Protein AF-A0A060BQK6-F1 (afdb_monomer)

Solvent-accessible surface area (backbone atoms only — not comparable to full-atom values): 6000 Å² total; per-residue (Å²): 126,64,41,78,60,62,63,50,51,47,51,27,49,34,53,49,31,53,75,75,72,39,77,77,68,43,76,75,52,44,60,77,40,64,95,53,55,71,66,59,39,52,50,54,58,30,57,73,65,72,54,85,72,53,74,68,53,49,55,49,52,55,48,51,34,47,56,49,36,56,61,70,52,66,78,68,50,86,84,56,46,40,89,62,50,71,56,51,56,51,53,36,51,76,70,72,47,89,84,134

Radius of gyration: 16.84 Å; Cα contacts (8 Å, |Δi|>4): 58; chains: 1; bounding box: 40×24×46 Å

Organism: NCBI:txid259951

pLDDT: mean 93.14, std 3.78, range [79.12, 98.19]

Nearest PDB structures (foldseek):
  6h90-assembly1_A  TM=9.304E-01  e=4.825E-13  Lactococcus lactis subsp. lactis Il1403
  1z4o-assembly1_A  TM=9.776E-01  e=2.350E-12  Lactococcus lactis
  1lvh-assembly1_A  TM=8.894E-01  e=5.753E-13  Lactococcus lactis
  6hdh-assembly2_B  TM=9.206E-01  e=2.090E-12  Lactococcus lactis subsp. lactis Il1403
  6h8y-assembly1_A  TM=9.223E-01  e=3.151E-12  Lactococcus lactis subsp. lactis Il1403

Foldseek 3Di:
DFFPLLVLLLVLLCVLCVVVVQPDSDPVLSVVVPPPDLLVNLVSSCVSVVHDDDPVVSVVSSVSSVVSSVVVCPPPDPVRGDPPSVVVVVVCVVVVHDDD

Mean predicted aligned error: 4.16 Å

Structure (mmCIF, N/CA/C/O backbone):
data_AF-A0A060BQK6-F1
#
_entry.id   AF-A0A060BQK6-F1
#
loop_
_atom_site.group_PDB
_atom_site.id
_atom_site.type_symbol
_atom_site.label_atom_id
_atom_site.label_alt_id
_atom_site.label_comp_id
_atom_site.label_asym_id
_atom_site.label_entity_id
_atom_site.label_seq_id
_atom_site.pdbx_PDB_ins_code
_atom_site.Cartn_x
_atom_site.Cartn_y
_atom_site.Cartn_z
_atom_site.occupancy
_atom_site.B_iso_or_equiv
_atom_site.auth_seq_id
_atom_site.auth_comp_id
_atom_site.auth_asym_id
_atom_site.auth_atom_id
_atom_site.pdbx_PDB_model_num
ATOM 1 N N . VAL A 1 1 ? -8.050 -4.657 8.478 1.00 79.12 1 VAL A N 1
ATOM 2 C CA . VAL A 1 1 ? -9.409 -5.032 8.947 1.00 79.12 1 VAL A CA 1
ATOM 3 C C . VAL A 1 1 ? -10.199 -3.838 9.465 1.00 79.12 1 VAL A C 1
ATOM 5 O O . VAL A 1 1 ? -11.395 -3.849 9.285 1.00 79.12 1 VAL A O 1
ATOM 8 N N . ILE A 1 2 ? -9.592 -2.818 10.086 1.00 84.62 2 ILE A N 1
ATOM 9 C CA . ILE A 1 2 ? -10.326 -1.664 10.659 1.00 84.62 2 ILE A CA 1
ATOM 10 C C . ILE A 1 2 ? -10.928 -0.735 9.587 1.00 84.62 2 ILE A C 1
ATOM 12 O O . ILE A 1 2 ? -11.999 -0.166 9.776 1.00 84.62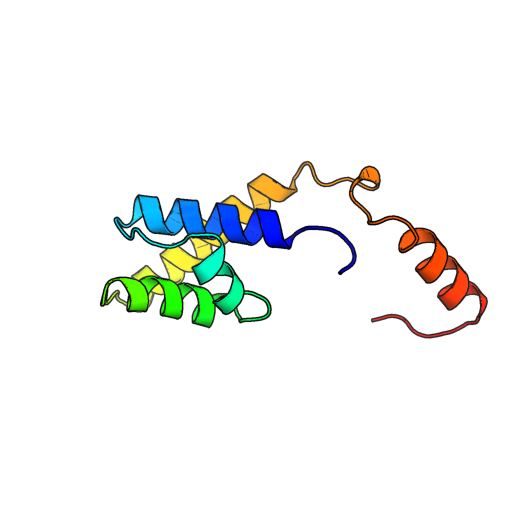 2 ILE A O 1
ATOM 16 N N . THR A 1 3 ? -10.234 -0.595 8.465 1.00 87.94 3 THR A N 1
ATOM 17 C CA . THR A 1 3 ? -10.603 0.219 7.302 1.00 87.94 3 THR A CA 1
ATOM 18 C C . THR A 1 3 ? -9.976 -0.418 6.054 1.00 87.94 3 THR A C 1
ATOM 20 O O . THR A 1 3 ? -9.153 -1.342 6.186 1.00 87.94 3 THR A O 1
ATOM 23 N N . ASP A 1 4 ? -10.355 0.035 4.859 1.00 85.25 4 ASP A N 1
ATOM 24 C CA . ASP A 1 4 ? -9.830 -0.468 3.588 1.00 85.25 4 ASP A CA 1
ATOM 25 C C . ASP A 1 4 ? -8.513 0.206 3.170 1.00 85.25 4 ASP A C 1
ATOM 27 O O . ASP A 1 4 ? -8.431 0.948 2.193 1.00 85.25 4 ASP A O 1
ATOM 31 N N . THR A 1 5 ? -7.430 -0.073 3.897 1.00 84.94 5 THR A N 1
ATOM 32 C CA . THR A 1 5 ? -6.082 0.349 3.472 1.00 84.94 5 THR A CA 1
ATOM 33 C C . THR A 1 5 ? -5.471 -0.551 2.396 1.00 84.94 5 THR A C 1
ATOM 35 O O . THR A 1 5 ? -4.443 -0.204 1.807 1.00 84.94 5 THR A O 1
ATOM 38 N N . ALA A 1 6 ? -6.091 -1.701 2.112 1.00 85.12 6 ALA A N 1
ATOM 39 C CA . ALA A 1 6 ? -5.589 -2.658 1.131 1.00 85.12 6 ALA A CA 1
ATOM 40 C C . ALA A 1 6 ? -5.659 -2.085 -0.291 1.00 85.12 6 ALA A C 1
ATOM 42 O O . ALA A 1 6 ? -4.705 -2.238 -1.056 1.00 85.12 6 ALA A O 1
ATOM 43 N N . GLU A 1 7 ? -6.733 -1.362 -0.616 1.00 86.38 7 GLU A N 1
ATOM 44 C CA . GLU A 1 7 ? -6.866 -0.671 -1.901 1.00 86.38 7 GLU A CA 1
ATOM 45 C C . GLU A 1 7 ? -5.769 0.392 -2.098 1.00 86.38 7 GLU A C 1
ATOM 47 O O . GLU A 1 7 ? -5.182 0.493 -3.177 1.00 86.38 7 GLU A O 1
ATOM 52 N N . TYR A 1 8 ? -5.413 1.143 -1.053 1.00 90.81 8 TYR A N 1
ATOM 53 C CA . TYR A 1 8 ? -4.333 2.132 -1.128 1.00 90.81 8 TYR A CA 1
ATOM 54 C C . TYR A 1 8 ? -2.956 1.484 -1.301 1.00 90.81 8 TYR A C 1
ATOM 56 O O . TYR A 1 8 ? -2.118 1.993 -2.047 1.00 90.81 8 TYR A O 1
ATOM 64 N N . HIS A 1 9 ? -2.710 0.339 -0.659 1.00 91.44 9 HIS A N 1
ATOM 65 C CA . HIS A 1 9 ? -1.484 -0.422 -0.889 1.00 91.44 9 HIS A CA 1
ATOM 66 C C . HIS A 1 9 ? -1.375 -0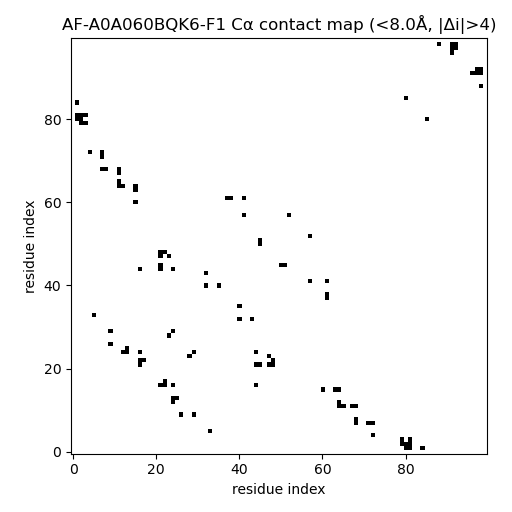.930 -2.325 1.00 91.44 9 HIS A C 1
ATOM 68 O O . HIS A 1 9 ? -0.303 -0.787 -2.914 1.00 91.44 9 HIS A O 1
ATOM 74 N N . PHE A 1 10 ? -2.463 -1.468 -2.879 1.00 92.44 10 PHE A N 1
ATOM 75 C CA . PHE A 1 10 ? -2.520 -1.906 -4.271 1.00 92.44 10 PHE A CA 1
ATOM 76 C C . PHE A 1 10 ? -2.175 -0.761 -5.224 1.00 92.44 10 PHE A C 1
ATOM 78 O O . PHE A 1 10 ? -1.257 -0.886 -6.031 1.00 92.44 10 PHE A O 1
ATOM 85 N N . ARG A 1 11 ? -2.858 0.383 -5.095 1.00 92.75 11 ARG A N 1
ATOM 86 C CA . ARG A 1 11 ? -2.631 1.537 -5.975 1.00 92.75 11 ARG A CA 1
ATOM 87 C C . ARG A 1 11 ? -1.205 2.074 -5.875 1.00 92.75 11 ARG A C 1
ATOM 89 O O . ARG A 1 11 ? -0.603 2.370 -6.900 1.00 92.75 11 ARG A O 1
ATOM 96 N N . ALA A 1 12 ? -0.651 2.157 -4.665 1.00 95.00 12 ALA A N 1
ATOM 97 C CA . ALA A 1 12 ? 0.717 2.626 -4.464 1.00 95.00 12 ALA A CA 1
ATOM 98 C C . ALA A 1 12 ? 1.761 1.668 -5.070 1.00 95.00 12 ALA A C 1
ATOM 100 O O . ALA A 1 12 ? 2.750 2.127 -5.637 1.00 95.00 12 ALA A O 1
ATOM 101 N N . TRP A 1 13 ? 1.547 0.350 -4.973 1.00 95.94 13 TRP A N 1
ATOM 102 C CA . TRP A 1 13 ? 2.417 -0.640 -5.616 1.00 95.94 13 TRP A CA 1
ATOM 103 C C . TRP A 1 13 ? 2.289 -0.640 -7.134 1.00 95.94 13 TRP A C 1
ATOM 105 O O . TRP A 1 13 ? 3.303 -0.690 -7.820 1.00 95.94 13 TRP A O 1
ATOM 115 N N . LYS A 1 14 ? 1.062 -0.543 -7.651 1.00 95.56 14 LYS A N 1
ATOM 116 C CA . LYS A 1 14 ? 0.803 -0.453 -9.085 1.00 95.56 14 LYS A CA 1
ATOM 117 C C . LYS A 1 14 ? 1.472 0.780 -9.698 1.00 95.56 14 LYS A C 1
ATOM 119 O O . LYS A 1 14 ? 2.165 0.642 -10.695 1.00 95.56 14 LYS A O 1
ATOM 124 N N . ALA A 1 15 ? 1.337 1.945 -9.061 1.00 94.94 15 ALA A N 1
ATOM 125 C CA . ALA A 1 15 ? 1.997 3.171 -9.507 1.00 94.94 15 ALA A CA 1
ATOM 126 C C . ALA A 1 15 ? 3.527 3.018 -9.542 1.00 94.94 15 ALA A C 1
ATOM 128 O O . ALA A 1 15 ? 4.149 3.342 -10.547 1.00 94.94 15 ALA A O 1
ATOM 129 N N . LEU A 1 16 ? 4.132 2.453 -8.485 1.00 96.31 16 LEU A N 1
ATOM 130 C CA . LEU A 1 16 ? 5.575 2.193 -8.475 1.00 96.31 16 LEU A CA 1
ATOM 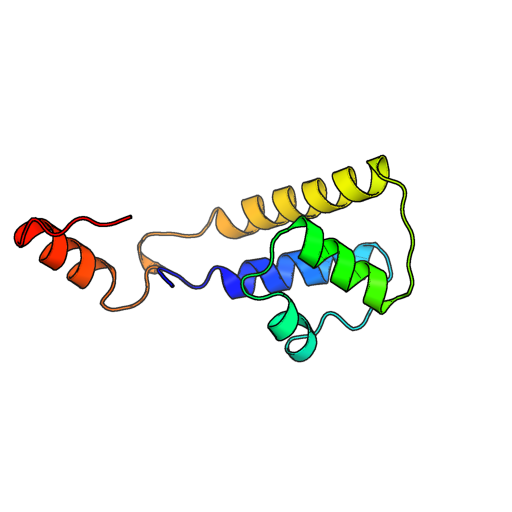131 C C . LEU A 1 16 ? 5.983 1.236 -9.605 1.00 96.31 16 LEU A C 1
ATOM 133 O O . LEU A 1 16 ? 6.984 1.480 -10.267 1.00 96.31 16 LEU A O 1
ATOM 137 N N . ALA A 1 17 ? 5.233 0.151 -9.813 1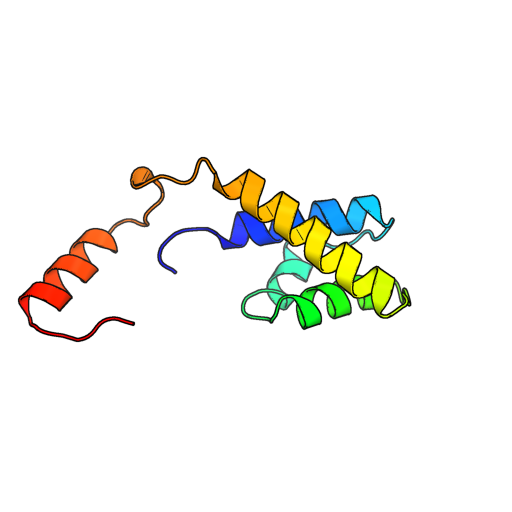.00 96.12 17 ALA A N 1
ATOM 138 C CA . ALA A 1 17 ? 5.526 -0.834 -10.848 1.00 96.12 17 ALA A CA 1
ATOM 139 C C . ALA A 1 17 ? 5.498 -0.203 -12.248 1.00 96.12 17 ALA A C 1
ATOM 141 O O . ALA A 1 17 ? 6.451 -0.370 -13.007 1.00 96.12 17 ALA A O 1
ATOM 142 N N . GLU A 1 18 ? 4.471 0.597 -12.547 1.00 94.81 18 GLU A N 1
ATOM 143 C CA . GLU A 1 18 ? 4.355 1.344 -13.803 1.00 94.81 18 GLU A CA 1
ATOM 144 C C . GLU A 1 18 ? 5.532 2.319 -14.000 1.00 94.81 18 GLU A C 1
ATOM 146 O O . GLU A 1 18 ? 6.110 2.363 -15.086 1.00 94.81 18 GLU A O 1
ATOM 151 N N . GLU A 1 19 ? 5.957 3.035 -12.949 1.00 93.38 19 GLU A N 1
ATOM 152 C CA . GLU A 1 19 ? 7.121 3.940 -12.994 1.00 93.38 19 GLU A CA 1
ATOM 153 C C . GLU A 1 19 ? 8.427 3.224 -13.373 1.00 93.38 19 GLU A C 1
ATOM 155 O O . GLU A 1 19 ? 9.248 3.780 -14.103 1.00 93.38 19 GLU A O 1
ATOM 160 N N . ILE A 1 20 ? 8.639 1.999 -12.881 1.00 94.31 20 ILE A N 1
ATOM 161 C CA . ILE A 1 20 ? 9.863 1.219 -13.142 1.00 94.31 20 ILE A CA 1
ATOM 162 C C . ILE A 1 20 ? 9.745 0.282 -14.353 1.00 94.31 20 ILE A C 1
ATOM 164 O O . ILE A 1 20 ? 10.647 -0.531 -14.591 1.00 94.31 20 ILE A O 1
ATOM 168 N N . GLY A 1 21 ? 8.660 0.409 -15.126 1.00 95.00 21 GLY A N 1
ATOM 169 C CA . GLY A 1 21 ? 8.413 -0.348 -16.355 1.00 95.00 21 GLY A CA 1
ATOM 170 C C . GLY A 1 21 ? 7.952 -1.791 -16.134 1.00 95.00 21 GLY A C 1
ATOM 171 O O . GLY A 1 21 ? 8.087 -2.615 -17.037 1.00 95.00 21 GLY A O 1
ATOM 172 N N . ILE A 1 22 ? 7.433 -2.115 -14.949 1.00 94.94 22 ILE A N 1
ATOM 173 C CA . ILE A 1 22 ? 6.884 -3.430 -14.614 1.00 94.94 22 ILE A CA 1
ATOM 174 C C . ILE A 1 22 ? 5.371 -3.408 -14.808 1.00 94.94 22 ILE A C 1
ATOM 176 O O . ILE A 1 22 ? 4.626 -2.761 -14.074 1.00 94.94 22 ILE A O 1
ATOM 180 N N . ASN A 1 23 ? 4.917 -4.179 -15.790 1.00 92.31 23 ASN A N 1
ATOM 181 C CA . ASN A 1 23 ? 3.503 -4.428 -16.036 1.00 92.31 23 ASN A CA 1
ATOM 182 C C . ASN A 1 23 ? 3.069 -5.732 -15.349 1.00 92.31 23 ASN A C 1
ATOM 184 O O . ASN A 1 23 ? 3.890 -6.608 -15.097 1.00 92.31 23 ASN A O 1
ATOM 188 N N . GLY A 1 24 ? 1.772 -5.880 -15.071 1.00 89.56 24 GLY A N 1
ATOM 189 C CA . GLY A 1 24 ? 1.213 -7.113 -14.493 1.00 89.56 24 GLY A CA 1
ATOM 190 C C . GLY A 1 24 ? 0.953 -7.068 -12.984 1.00 89.56 24 GLY A C 1
ATOM 191 O O . GLY A 1 24 ? 0.476 -8.049 -12.421 1.00 89.56 24 GLY A O 1
ATOM 192 N N . VAL A 1 25 ? 1.178 -5.924 -12.327 1.00 94.31 25 VAL A N 1
ATOM 193 C CA . VAL A 1 25 ? 0.673 -5.676 -10.964 1.00 94.31 25 VAL A CA 1
ATOM 194 C C . VAL A 1 25 ? -0.822 -5.341 -11.034 1.00 94.31 25 VAL A C 1
ATOM 196 O O . VAL A 1 25 ? -1.251 -4.194 -10.898 1.00 94.31 25 VAL A O 1
ATOM 199 N N . ASP A 1 26 ? -1.627 -6.360 -11.323 1.00 94.31 26 ASP A N 1
ATOM 200 C CA . ASP A 1 26 ? -3.085 -6.288 -11.371 1.00 94.31 26 ASP A CA 1
ATOM 201 C C . ASP A 1 26 ? -3.731 -6.749 -10.049 1.00 94.31 26 ASP A C 1
ATOM 203 O O . ASP A 1 26 ? -3.053 -7.037 -9.057 1.00 94.31 26 ASP A O 1
ATOM 207 N N . ARG A 1 27 ? -5.071 -6.784 -9.999 1.00 92.06 27 ARG A N 1
ATOM 208 C CA . ARG A 1 27 ? -5.790 -7.200 -8.784 1.00 92.06 27 ARG A CA 1
ATOM 209 C C . ARG A 1 27 ? -5.541 -8.668 -8.433 1.00 92.06 27 ARG A C 1
ATOM 211 O O . ARG A 1 27 ? -5.529 -8.984 -7.249 1.00 92.06 27 ARG A O 1
ATOM 218 N N . GLN A 1 28 ? -5.321 -9.535 -9.421 1.00 93.50 28 GLN A N 1
ATOM 219 C CA . GLN A 1 28 ? -5.050 -10.954 -9.198 1.00 93.50 28 GLN A CA 1
ATOM 220 C C . GLN A 1 28 ? -3.653 -11.150 -8.602 1.00 93.50 28 GLN A C 1
ATOM 222 O O . GLN A 1 28 ? -3.494 -11.888 -7.631 1.00 93.50 28 GLN A O 1
ATOM 227 N N . PHE A 1 29 ? -2.649 -10.449 -9.126 1.00 94.06 29 PHE A N 1
ATOM 228 C CA . PHE A 1 29 ? -1.304 -10.435 -8.562 1.00 94.06 29 PHE A CA 1
ATOM 229 C C . PHE A 1 29 ? -1.290 -9.835 -7.151 1.00 94.06 29 PHE A C 1
ATOM 231 O O . PHE A 1 29 ? -0.656 -10.381 -6.250 1.00 94.06 29 PHE A O 1
ATOM 238 N N . ASN A 1 30 ? -2.043 -8.754 -6.920 1.00 92.44 30 ASN A N 1
ATOM 239 C CA . ASN A 1 30 ? -2.115 -8.088 -5.620 1.00 92.44 30 ASN A CA 1
ATOM 240 C C . ASN A 1 30 ? -2.616 -8.997 -4.485 1.00 92.44 30 ASN A C 1
ATOM 242 O O . ASN A 1 30 ? -2.231 -8.786 -3.335 1.00 92.44 30 ASN A O 1
ATOM 246 N N . GLU A 1 31 ? -3.419 -10.028 -4.771 1.00 91.38 31 GLU A N 1
ATOM 247 C CA . GLU A 1 31 ? -3.791 -11.029 -3.759 1.00 91.38 31 GLU A CA 1
ATOM 248 C C . GLU A 1 31 ? -2.560 -11.702 -3.132 1.00 91.38 31 GLU A C 1
ATOM 250 O O . GLU A 1 31 ? -2.555 -11.976 -1.935 1.00 91.38 31 GLU A O 1
ATOM 255 N N . GLN A 1 32 ? -1.477 -11.877 -3.896 1.00 91.38 32 GLN A N 1
ATOM 256 C CA . GLN A 1 32 ? -0.216 -12.451 -3.415 1.00 91.38 32 GLN A CA 1
ATOM 257 C C . GLN A 1 32 ? 0.604 -11.490 -2.544 1.00 91.38 32 GLN A C 1
ATOM 259 O O . GLN A 1 32 ? 1.587 -11.911 -1.934 1.00 91.38 32 GLN A O 1
ATOM 264 N N . LEU A 1 33 ? 0.236 -10.204 -2.512 1.00 90.00 33 LEU A N 1
ATOM 265 C CA . LEU A 1 33 ? 0.899 -9.162 -1.723 1.00 90.00 33 LEU A CA 1
ATOM 266 C C . LEU A 1 33 ? 0.158 -8.868 -0.410 1.00 90.00 33 LEU A C 1
ATOM 268 O O . LEU A 1 33 ? 0.699 -8.207 0.480 1.00 90.00 33 LEU A O 1
ATOM 272 N N . LYS A 1 34 ? -1.085 -9.342 -0.256 1.00 86.06 34 LYS A N 1
ATOM 273 C CA . LYS A 1 34 ? -1.883 -9.097 0.950 1.00 86.06 34 LYS A CA 1
ATOM 274 C C . LYS A 1 34 ? -1.273 -9.807 2.157 1.00 86.06 34 LYS A C 1
ATOM 276 O O . LYS A 1 34 ? -1.069 -11.014 2.151 1.00 86.06 34 LYS A O 1
ATOM 281 N N . GLY A 1 35 ? -1.021 -9.042 3.219 1.00 83.19 35 GLY A N 1
ATOM 282 C CA . GLY A 1 35 ? -0.447 -9.561 4.465 1.00 83.19 35 GLY A CA 1
ATOM 283 C C . GLY A 1 35 ? 1.055 -9.851 4.404 1.00 83.19 35 GLY A C 1
ATOM 284 O O . GLY A 1 35 ? 1.610 -10.332 5.388 1.00 83.19 35 GLY A O 1
ATOM 285 N N . VAL A 1 36 ? 1.716 -9.542 3.287 1.00 90.19 36 VAL A N 1
ATOM 286 C CA . VAL A 1 36 ? 3.163 -9.706 3.122 1.00 90.19 36 VAL A CA 1
ATOM 287 C C . VAL A 1 36 ? 3.882 -8.418 3.542 1.00 90.19 36 VAL A C 1
ATOM 289 O O . VAL A 1 36 ? 3.312 -7.322 3.499 1.00 90.19 36 VAL A O 1
ATOM 292 N N . SER A 1 37 ? 5.142 -8.527 3.971 1.00 90.12 37 SER A N 1
ATOM 293 C CA . SER A 1 37 ? 5.957 -7.364 4.319 1.00 90.12 37 SER A CA 1
ATOM 294 C C . SER A 1 37 ? 6.180 -6.442 3.109 1.00 90.12 37 SER A C 1
ATOM 296 O O . SER A 1 37 ? 5.988 -6.820 1.950 1.00 90.12 37 SER A O 1
ATOM 298 N N . ARG A 1 38 ? 6.587 -5.192 3.368 1.00 90.00 38 ARG A N 1
ATOM 299 C CA . ARG A 1 38 ? 6.877 -4.215 2.303 1.00 90.00 38 ARG A CA 1
ATOM 300 C C . ARG A 1 38 ? 8.050 -4.648 1.426 1.00 90.00 38 ARG A C 1
ATOM 302 O O . ARG A 1 38 ? 7.994 -4.432 0.222 1.00 90.00 38 ARG A O 1
ATOM 309 N N . GLU A 1 39 ? 9.078 -5.226 2.036 1.00 92.19 39 GLU A N 1
ATOM 310 C CA . GLU A 1 39 ? 10.280 -5.681 1.336 1.00 92.19 39 GLU A CA 1
ATOM 311 C C . GLU A 1 39 ? 9.941 -6.882 0.457 1.00 92.19 39 GLU A C 1
ATOM 313 O O . GLU A 1 39 ? 10.144 -6.832 -0.750 1.00 92.19 39 GLU A O 1
ATOM 318 N N . ASP A 1 40 ? 9.273 -7.890 1.014 1.00 94.88 40 ASP A N 1
ATOM 319 C CA . ASP A 1 40 ? 8.830 -9.053 0.240 1.00 94.88 40 ASP A CA 1
ATOM 320 C C . ASP A 1 40 ? 7.855 -8.668 -0.882 1.00 94.88 40 ASP A C 1
ATOM 322 O O . ASP A 1 40 ? 7.879 -9.257 -1.960 1.00 94.88 40 ASP A O 1
ATOM 326 N N . SER A 1 41 ? 6.990 -7.671 -0.652 1.00 94.75 41 SER A N 1
ATOM 327 C CA . SER A 1 41 ? 6.086 -7.166 -1.691 1.00 94.75 41 SER A CA 1
ATOM 328 C C . SER A 1 41 ? 6.856 -6.542 -2.852 1.00 94.75 41 SER A C 1
ATOM 330 O O . SER A 1 41 ? 6.541 -6.820 -4.007 1.00 94.75 41 SER A O 1
ATOM 332 N N . LEU A 1 42 ? 7.864 -5.711 -2.557 1.00 96.19 42 LEU A N 1
ATOM 333 C CA . LEU A 1 42 ? 8.724 -5.130 -3.586 1.00 96.19 42 LEU A CA 1
ATOM 334 C C . LEU A 1 42 ? 9.499 -6.225 -4.319 1.00 96.19 42 LEU A C 1
ATOM 336 O O . LEU A 1 42 ? 9.547 -6.202 -5.544 1.00 96.19 42 LEU A O 1
ATOM 340 N N . GLN A 1 43 ? 10.032 -7.209 -3.592 1.00 96.56 43 GLN A N 1
ATOM 341 C CA . GLN A 1 43 ? 10.743 -8.333 -4.192 1.00 96.56 43 GLN A CA 1
ATOM 342 C C . GLN A 1 43 ? 9.844 -9.108 -5.162 1.00 96.56 43 GLN A C 1
ATOM 344 O O . GLN A 1 43 ? 10.214 -9.278 -6.315 1.00 96.56 43 GLN A O 1
ATOM 349 N N . LYS A 1 44 ? 8.616 -9.461 -4.758 1.00 96.19 44 LYS A N 1
ATOM 350 C CA . LYS A 1 44 ? 7.641 -10.130 -5.637 1.00 96.19 44 LYS A CA 1
ATOM 351 C C . LYS A 1 44 ? 7.334 -9.330 -6.904 1.00 96.19 44 LYS A C 1
ATOM 353 O O . LYS A 1 44 ? 7.170 -9.914 -7.970 1.00 96.19 44 LYS A O 1
ATOM 358 N N . ILE A 1 45 ? 7.222 -8.005 -6.793 1.00 95.94 45 ILE A N 1
ATOM 359 C CA . ILE A 1 45 ? 6.983 -7.125 -7.948 1.00 95.94 45 ILE A CA 1
ATOM 360 C C . ILE A 1 45 ? 8.192 -7.124 -8.887 1.00 95.94 45 ILE A C 1
ATOM 362 O O . ILE A 1 45 ? 8.015 -7.170 -10.097 1.00 95.94 45 ILE A O 1
ATOM 366 N N . LEU A 1 46 ? 9.411 -7.085 -8.350 1.00 96.56 46 LEU A N 1
ATOM 367 C CA . LEU A 1 46 ? 10.637 -7.157 -9.146 1.00 9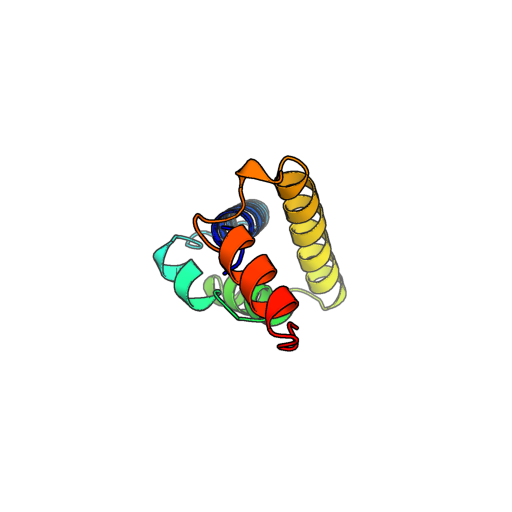6.56 46 LEU A CA 1
ATOM 368 C C . LEU A 1 46 ? 10.780 -8.516 -9.844 1.00 96.56 46 LEU A C 1
ATOM 370 O O . LEU A 1 46 ? 11.103 -8.559 -11.032 1.00 96.56 46 LEU A O 1
ATOM 374 N N . ASP A 1 47 ? 10.463 -9.599 -9.133 1.00 96.19 47 ASP A N 1
ATOM 375 C CA . ASP A 1 47 ? 10.488 -10.972 -9.644 1.00 96.19 47 ASP A CA 1
ATOM 376 C C . ASP A 1 47 ? 9.504 -11.170 -10.806 1.00 96.19 47 ASP A C 1
ATOM 378 O O . ASP A 1 47 ? 9.791 -11.923 -11.730 1.00 96.19 47 ASP A O 1
ATOM 382 N N . LEU A 1 48 ? 8.374 -10.448 -10.820 1.00 95.12 48 LEU A N 1
ATOM 383 C CA . LEU A 1 48 ? 7.395 -10.495 -11.916 1.00 95.12 48 LEU A CA 1
ATOM 384 C C . LEU A 1 48 ? 8.002 -10.124 -13.281 1.00 95.12 48 LEU A C 1
ATOM 386 O O . LEU A 1 48 ? 7.503 -10.564 -14.315 1.00 95.12 48 LEU A O 1
ATOM 390 N N . ALA A 1 49 ? 9.057 -9.309 -13.286 1.00 94.00 49 ALA A N 1
ATOM 391 C CA . ALA A 1 49 ? 9.759 -8.866 -14.488 1.00 94.00 49 ALA A CA 1
ATOM 392 C C . ALA A 1 49 ? 11.219 -9.349 -14.542 1.00 94.00 49 ALA A C 1
ATOM 394 O O . ALA A 1 49 ? 12.007 -8.787 -15.305 1.00 94.00 49 ALA A O 1
ATOM 395 N N . ASP A 1 50 ? 11.598 -10.322 -13.700 1.00 94.69 50 ASP A N 1
ATOM 396 C CA . ASP A 1 50 ? 12.983 -10.786 -13.522 1.00 94.69 50 ASP A CA 1
ATOM 397 C C . ASP A 1 50 ? 13.988 -9.629 -13.315 1.00 94.69 50 ASP A C 1
ATOM 399 O O . ASP A 1 50 ? 15.166 -9.694 -13.692 1.00 94.69 50 ASP A O 1
ATOM 403 N N . LYS A 1 51 ? 13.523 -8.522 -12.721 1.00 94.25 51 LYS A N 1
ATOM 404 C CA . LYS A 1 51 ? 14.296 -7.288 -12.580 1.00 94.25 51 LYS A CA 1
ATOM 405 C C . LYS A 1 51 ? 15.166 -7.369 -11.332 1.00 94.25 51 LYS A C 1
ATOM 407 O O . LYS A 1 51 ? 14.678 -7.583 -10.228 1.00 94.25 51 LYS A O 1
ATOM 412 N N . LYS A 1 52 ? 16.465 -7.117 -11.488 1.00 94.56 52 LYS A N 1
ATOM 413 C CA . LYS A 1 52 ? 17.404 -6.981 -10.366 1.00 94.56 52 LYS A CA 1
ATOM 414 C C . LYS A 1 52 ? 17.766 -5.517 -10.167 1.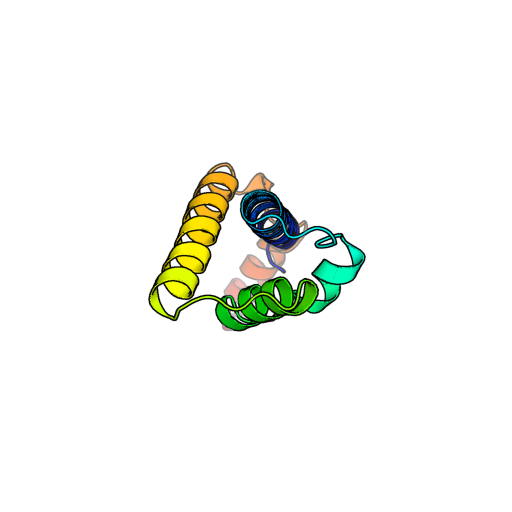00 94.56 52 LYS A C 1
ATOM 416 O O . LYS A 1 52 ? 18.031 -4.812 -11.136 1.00 94.56 52 LYS A O 1
ATOM 421 N N . VAL A 1 53 ? 17.791 -5.095 -8.912 1.00 94.88 53 VAL A N 1
ATOM 422 C CA . VAL A 1 53 ? 18.150 -3.739 -8.476 1.00 94.88 53 VAL A CA 1
ATOM 423 C C . VAL A 1 53 ? 19.224 -3.833 -7.396 1.00 94.88 53 VAL A C 1
ATOM 425 O O . VAL A 1 53 ? 19.379 -4.887 -6.770 1.00 94.88 53 VAL A O 1
ATOM 428 N N . SER A 1 54 ? 19.984 -2.760 -7.174 1.00 97.06 54 SER A N 1
ATOM 429 C CA . SER A 1 54 ? 20.925 -2.731 -6.047 1.00 97.06 54 SER A CA 1
ATOM 430 C C . SER A 1 54 ? 20.184 -2.628 -4.709 1.00 97.06 54 SER A C 1
ATOM 432 O O . SER A 1 54 ? 18.996 -2.305 -4.660 1.00 97.06 54 SER A O 1
ATOM 434 N N . ALA A 1 55 ? 20.885 -2.868 -3.599 1.00 95.31 55 ALA A N 1
ATOM 435 C CA . ALA A 1 55 ? 20.307 -2.693 -2.267 1.00 95.31 55 ALA A CA 1
ATOM 436 C C . ALA A 1 55 ? 19.889 -1.231 -2.007 1.00 95.31 55 ALA A C 1
ATOM 438 O O . ALA A 1 55 ? 18.859 -0.970 -1.380 1.00 95.31 55 ALA A O 1
ATOM 439 N N . GLU A 1 56 ? 20.666 -0.270 -2.512 1.00 97.06 56 GLU A N 1
ATOM 440 C CA . GLU A 1 56 ? 20.367 1.160 -2.426 1.00 97.06 56 GLU A CA 1
ATOM 441 C C . GLU A 1 56 ? 19.106 1.510 -3.217 1.00 97.06 56 GLU A C 1
ATOM 443 O O . GLU A 1 56 ? 18.212 2.166 -2.680 1.00 97.06 56 GLU A O 1
ATOM 448 N N . GLU A 1 57 ? 19.007 1.028 -4.458 1.00 96.38 57 GLU A N 1
ATOM 449 C CA . GLU A 1 57 ? 17.841 1.245 -5.315 1.00 96.38 57 GLU A CA 1
ATOM 450 C C . GLU A 1 57 ? 16.591 0.587 -4.717 1.00 96.38 57 GLU A C 1
ATOM 452 O O . GLU A 1 57 ? 15.541 1.219 -4.625 1.00 96.38 57 GLU A O 1
ATOM 457 N N . PHE A 1 58 ? 16.706 -0.637 -4.197 1.00 96.75 58 PHE A N 1
ATOM 458 C CA . PHE A 1 58 ? 15.608 -1.319 -3.511 1.00 96.75 58 PHE A CA 1
ATOM 459 C C . PHE A 1 58 ? 15.058 -0.487 -2.345 1.00 96.75 58 PHE A C 1
ATOM 461 O O . PHE A 1 58 ? 13.846 -0.293 -2.209 1.00 96.75 58 PHE A O 1
ATOM 468 N N . LYS A 1 59 ? 15.952 0.058 -1.512 1.00 95.88 59 LYS A N 1
ATOM 469 C CA . LYS A 1 59 ? 15.574 0.914 -0.382 1.00 95.88 59 LYS A CA 1
ATOM 470 C C . LYS A 1 59 ? 14.904 2.204 -0.852 1.00 95.88 59 LYS A C 1
ATOM 472 O O . LYS A 1 59 ? 13.948 2.664 -0.222 1.00 95.88 59 LYS A O 1
ATOM 477 N N . GLU A 1 60 ? 15.387 2.783 -1.946 1.00 96.75 60 GLU A N 1
ATOM 478 C CA . GLU A 1 60 ? 14.805 3.984 -2.535 1.00 96.75 60 GLU A CA 1
ATOM 479 C C . GLU A 1 60 ? 13.386 3.729 -3.062 1.00 96.75 60 GLU A C 1
ATOM 481 O O . GLU A 1 60 ? 12.467 4.481 -2.737 1.00 96.75 60 GLU A O 1
ATOM 486 N N . LEU A 1 61 ? 13.176 2.628 -3.788 1.00 96.81 61 LEU A N 1
ATOM 487 C CA . LEU A 1 61 ? 11.872 2.216 -4.313 1.00 96.81 61 LEU A CA 1
ATOM 488 C C . LEU A 1 61 ? 10.866 1.943 -3.188 1.00 96.81 61 LEU A C 1
ATOM 490 O O . LEU A 1 61 ? 9.735 2.440 -3.219 1.00 96.81 61 LEU A O 1
ATOM 494 N N . ALA A 1 62 ? 11.291 1.220 -2.148 1.00 94.56 62 ALA A N 1
ATOM 495 C CA . ALA A 1 62 ? 10.467 0.968 -0.970 1.00 94.56 62 ALA A CA 1
ATOM 496 C C . ALA A 1 62 ? 10.063 2.279 -0.272 1.00 94.56 62 ALA A C 1
ATOM 498 O O . ALA A 1 62 ? 8.899 2.449 0.114 1.00 94.56 62 ALA A O 1
ATOM 499 N N . LYS A 1 63 ? 10.999 3.232 -0.149 1.00 95.12 63 LYS A N 1
ATOM 500 C CA . LYS A 1 63 ? 10.723 4.563 0.404 1.00 95.12 63 LYS A CA 1
ATOM 501 C C . LYS A 1 63 ? 9.751 5.342 -0.479 1.00 95.12 63 LYS A C 1
ATOM 503 O O . LYS A 1 63 ? 8.774 5.877 0.036 1.00 95.12 63 LYS A O 1
ATOM 508 N N . ARG A 1 64 ? 9.970 5.372 -1.793 1.00 94.81 64 ARG A N 1
ATOM 509 C CA . ARG A 1 64 ? 9.134 6.113 -2.747 1.00 94.81 64 ARG A CA 1
ATOM 510 C C . ARG A 1 64 ? 7.686 5.631 -2.716 1.00 94.81 64 ARG A C 1
ATOM 512 O O . ARG A 1 64 ? 6.770 6.442 -2.577 1.00 94.81 64 ARG A O 1
ATOM 519 N N . LYS A 1 65 ? 7.471 4.312 -2.730 1.00 95.12 65 LYS A N 1
ATOM 520 C CA . LYS A 1 65 ? 6.130 3.736 -2.571 1.00 95.12 65 LYS A CA 1
ATOM 521 C C . LYS A 1 65 ? 5.506 4.094 -1.229 1.00 95.12 65 LYS A C 1
ATOM 523 O O . LYS A 1 65 ? 4.305 4.354 -1.168 1.00 95.12 65 LYS A O 1
ATOM 528 N N . ASN A 1 66 ? 6.286 4.088 -0.148 1.00 93.69 66 ASN A N 1
ATOM 529 C CA . ASN A 1 66 ? 5.789 4.465 1.171 1.00 93.69 66 ASN A CA 1
ATOM 530 C C . ASN A 1 66 ? 5.360 5.936 1.214 1.00 93.69 66 ASN A C 1
ATOM 532 O O . ASN A 1 66 ? 4.281 6.231 1.714 1.00 93.69 66 ASN A O 1
ATOM 536 N N . ASP A 1 67 ? 6.166 6.837 0.658 1.00 94.50 67 ASP A N 1
ATOM 537 C CA . ASP A 1 67 ? 5.857 8.265 0.601 1.00 94.50 67 ASP A CA 1
ATOM 538 C C . ASP A 1 67 ? 4.586 8.522 -0.222 1.00 94.50 67 ASP A C 1
ATOM 540 O O . ASP A 1 67 ? 3.742 9.321 0.182 1.00 94.50 67 ASP A O 1
ATOM 544 N N . ASN A 1 68 ? 4.402 7.800 -1.334 1.00 93.38 68 ASN A N 1
ATOM 545 C CA . ASN A 1 68 ? 3.157 7.837 -2.100 1.00 93.38 68 ASN A CA 1
ATOM 546 C C . ASN A 1 68 ? 1.971 7.322 -1.266 1.00 93.38 68 ASN A C 1
ATOM 548 O O . ASN A 1 68 ? 0.984 8.028 -1.094 1.00 93.38 68 ASN A O 1
ATOM 552 N N . TYR A 1 69 ? 2.092 6.138 -0.659 1.00 93.25 69 TYR A N 1
ATOM 553 C CA . TYR A 1 69 ? 1.046 5.571 0.197 1.00 93.25 69 TYR A CA 1
ATOM 554 C C . TYR A 1 69 ? 0.634 6.524 1.330 1.00 93.25 69 TYR A C 1
ATOM 556 O O . TYR A 1 69 ? -0.558 6.737 1.531 1.00 93.25 69 TYR A O 1
ATOM 564 N N . VAL A 1 70 ? 1.599 7.139 2.027 1.00 93.19 70 VAL A N 1
ATOM 565 C CA . VAL A 1 70 ? 1.340 8.109 3.104 1.00 93.19 70 VAL A CA 1
ATOM 566 C C . VAL A 1 70 ? 0.548 9.306 2.591 1.00 93.19 70 VAL A C 1
ATOM 568 O O . VAL A 1 70 ? -0.379 9.734 3.274 1.00 93.19 70 VAL A O 1
ATOM 571 N N . LYS A 1 71 ? 0.870 9.819 1.396 1.00 92.38 71 LYS A N 1
ATOM 572 C CA . LYS A 1 71 ? 0.097 10.893 0.755 1.00 92.38 71 LYS A CA 1
ATOM 573 C C . LYS A 1 71 ? -1.335 10.455 0.451 1.00 92.38 71 LYS A C 1
ATOM 575 O O . LYS A 1 71 ? -2.258 11.203 0.737 1.00 92.38 71 LYS A O 1
ATOM 580 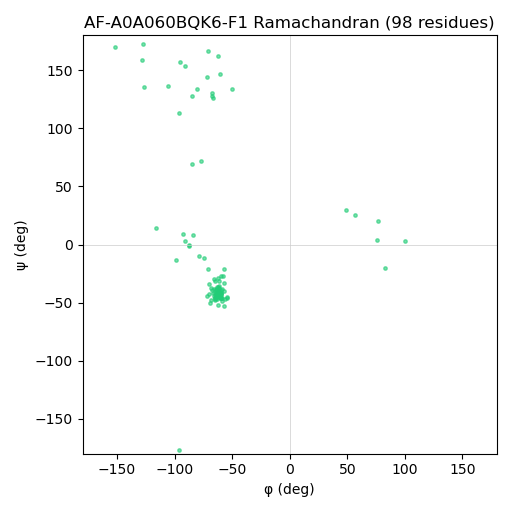N N . MET A 1 72 ? -1.528 9.245 -0.076 1.00 89.19 72 MET A N 1
ATOM 581 C CA . MET A 1 72 ? -2.857 8.746 -0.451 1.00 89.19 72 MET A CA 1
ATOM 582 C C . MET A 1 72 ? -3.794 8.553 0.746 1.00 89.19 72 MET A C 1
ATOM 584 O O . MET A 1 72 ? -5.003 8.680 0.589 1.00 89.19 72 MET A O 1
ATOM 588 N N . ILE A 1 73 ? -3.250 8.241 1.925 1.00 90.94 73 ILE A N 1
ATOM 589 C CA . ILE A 1 73 ? -4.053 8.043 3.137 1.00 90.94 73 ILE A CA 1
ATOM 590 C C . ILE A 1 73 ? -4.241 9.320 3.968 1.00 90.94 73 ILE A C 1
ATOM 592 O O . ILE A 1 73 ? -4.829 9.237 5.041 1.00 90.94 73 ILE A O 1
ATOM 596 N N . GLN A 1 74 ? -3.746 10.485 3.524 1.00 90.38 74 GLN A N 1
ATOM 597 C CA . GLN A 1 74 ? -3.938 11.740 4.274 1.00 90.38 74 GLN A CA 1
ATOM 598 C C . GLN A 1 74 ? -5.415 12.122 4.411 1.00 90.38 74 GLN A C 1
ATOM 600 O O . GLN A 1 74 ? -5.790 12.729 5.408 1.00 90.38 74 GLN A O 1
ATOM 605 N N . ASP A 1 75 ? -6.243 11.722 3.447 1.00 83.25 75 ASP A N 1
ATOM 606 C CA . ASP A 1 75 ? -7.678 12.011 3.449 1.00 83.25 75 ASP A CA 1
ATOM 607 C C . ASP A 1 75 ? -8.503 10.957 4.211 1.00 83.25 75 ASP A C 1
ATOM 609 O O . ASP A 1 75 ? -9.722 11.087 4.313 1.00 83.25 75 ASP A O 1
ATOM 613 N N . VAL A 1 76 ? -7.861 9.915 4.763 1.00 88.12 76 VAL A N 1
ATOM 614 C CA . VAL A 1 76 ? -8.550 8.897 5.569 1.00 88.12 76 VAL A CA 1
ATOM 615 C C . VAL A 1 76 ? -9.047 9.530 6.864 1.00 88.12 76 VAL A C 1
ATOM 617 O O . VAL A 1 76 ? -8.300 10.139 7.631 1.00 88.12 76 VAL A O 1
ATOM 620 N N . SER A 1 77 ? -10.329 9.336 7.131 1.00 89.56 77 SER A N 1
ATOM 621 C CA . SER A 1 77 ? -11.081 9.979 8.197 1.00 89.56 77 SER A CA 1
ATOM 622 C C . SER A 1 77 ? -11.818 8.946 9.064 1.00 89.56 77 SER A C 1
ATOM 624 O O . SER A 1 77 ? -11.893 7.762 8.723 1.00 89.56 77 SER A O 1
ATOM 626 N N . PRO A 1 78 ? -12.437 9.359 10.186 1.00 89.44 78 PRO A N 1
ATOM 627 C CA . PRO A 1 78 ? -13.307 8.473 10.959 1.00 89.44 78 PRO A CA 1
ATOM 628 C C . PRO A 1 78 ? -14.481 7.883 10.161 1.00 89.44 78 PRO A C 1
ATOM 630 O O . PRO A 1 78 ? -15.029 6.866 10.582 1.00 89.44 78 PRO A O 1
ATOM 633 N N . ALA A 1 79 ? -14.873 8.497 9.037 1.00 89.62 79 ALA A N 1
ATOM 634 C CA . ALA A 1 79 ? -15.929 7.981 8.167 1.00 89.62 79 ALA A CA 1
ATOM 635 C C . ALA A 1 79 ? -15.505 6.717 7.396 1.00 89.62 79 ALA A C 1
ATOM 637 O O . ALA A 1 79 ? -16.363 5.938 6.990 1.00 89.62 79 ALA A O 1
ATOM 638 N N . ASP A 1 80 ? -14.200 6.484 7.248 1.00 89.44 80 ASP A N 1
ATOM 639 C CA . ASP A 1 80 ? -13.636 5.340 6.524 1.00 89.44 80 ASP A CA 1
ATOM 640 C C . ASP A 1 80 ? -13.472 4.096 7.413 1.00 89.44 80 ASP A C 1
ATOM 642 O O . ASP A 1 80 ? -13.024 3.039 6.959 1.00 89.44 80 ASP A O 1
ATOM 646 N N . VAL A 1 81 ? -13.816 4.200 8.701 1.00 92.12 81 VAL A N 1
ATOM 647 C CA . VAL A 1 81 ? -13.865 3.050 9.608 1.00 92.12 81 VAL A CA 1
ATOM 648 C C . VAL A 1 81 ? -14.997 2.130 9.170 1.00 92.12 81 VAL A C 1
ATOM 650 O O . VAL A 1 81 ? -16.135 2.569 8.997 1.00 92.12 81 VAL A O 1
ATOM 653 N N . TYR A 1 82 ? -14.712 0.834 9.038 1.00 92.69 82 TYR A N 1
ATOM 654 C CA . TYR A 1 82 ? -15.745 -0.101 8.612 1.00 92.69 82 TYR A CA 1
ATOM 655 C C . TYR A 1 82 ? -16.935 -0.139 9.586 1.00 92.69 82 TYR A C 1
ATOM 657 O O . TYR A 1 82 ? -16.748 -0.036 10.809 1.00 92.69 82 TYR A O 1
ATOM 665 N N . PRO A 1 83 ? -18.159 -0.354 9.063 1.00 93.50 83 PRO A N 1
ATOM 666 C CA . PRO A 1 83 ? -19.354 -0.486 9.882 1.00 93.50 83 PRO A CA 1
ATOM 667 C C . PRO A 1 83 ? -19.165 -1.496 11.020 1.00 93.50 83 PRO A C 1
ATOM 669 O O . PRO A 1 83 ? -18.644 -2.592 10.826 1.00 93.50 83 PRO A O 1
ATOM 672 N N . GLY A 1 84 ? -19.579 -1.116 12.229 1.00 93.50 84 GLY A N 1
ATOM 673 C CA . GLY A 1 84 ? -19.520 -1.976 13.415 1.00 93.50 84 GLY A CA 1
ATOM 674 C C . GLY A 1 84 ? -18.171 -2.015 14.144 1.00 93.50 84 GLY A C 1
ATOM 675 O O . GLY A 1 84 ? -18.171 -2.296 15.340 1.00 93.50 84 GLY A O 1
ATOM 676 N N . ILE A 1 85 ? -17.041 -1.653 13.517 1.00 95.31 85 ILE A N 1
ATOM 677 C CA . ILE A 1 85 ? -15.723 -1.687 14.185 1.00 95.31 85 ILE A CA 1
ATOM 678 C C . ILE A 1 85 ? -15.673 -0.717 15.367 1.00 95.31 85 ILE A C 1
ATOM 680 O O . ILE A 1 85 ? -15.268 -1.096 16.464 1.00 95.31 85 ILE A O 1
ATOM 684 N N . LEU A 1 86 ? -16.133 0.524 15.183 1.00 93.81 86 LEU A N 1
ATOM 685 C CA . LEU A 1 86 ? -16.143 1.506 16.270 1.00 93.81 86 LEU A CA 1
ATOM 686 C C . LEU A 1 86 ? -17.016 1.048 17.449 1.00 93.81 86 LEU A C 1
ATOM 688 O O . LEU A 1 86 ? -16.654 1.279 18.603 1.00 93.81 86 LEU A O 1
ATOM 692 N N . GLN A 1 87 ? -18.149 0.400 17.164 1.00 95.94 87 GLN A N 1
ATOM 693 C CA . GLN A 1 87 ? -19.038 -0.124 18.199 1.00 95.94 87 GLN A CA 1
ATOM 694 C C . GLN A 1 87 ? -18.385 -1.298 18.937 1.00 95.94 87 GLN A C 1
ATOM 696 O O . GLN A 1 87 ? -18.290 -1.265 20.159 1.00 95.94 87 GLN A O 1
ATOM 701 N N . LEU A 1 88 ? -17.815 -2.256 18.203 1.00 96.88 88 LEU A N 1
ATOM 702 C CA . LEU A 1 88 ? -17.087 -3.387 18.774 1.00 96.88 88 LEU A CA 1
ATOM 703 C C . LEU A 1 88 ? -15.966 -2.931 19.722 1.00 96.88 88 LEU A C 1
ATOM 705 O O . LEU A 1 88 ? -15.847 -3.436 20.835 1.00 96.88 88 LEU A O 1
ATOM 709 N N . LEU A 1 89 ? -15.160 -1.944 19.318 1.00 96.31 89 LEU A N 1
ATOM 710 C CA . LEU A 1 89 ? -14.069 -1.422 20.150 1.00 96.31 89 LEU A CA 1
ATOM 711 C C . LEU A 1 89 ? -14.581 -0.777 21.450 1.00 96.31 89 LEU A C 1
ATOM 713 O O . LEU A 1 89 ? -13.940 -0.914 22.498 1.00 96.31 89 LEU A O 1
ATOM 717 N N . LYS A 1 90 ? -15.731 -0.090 21.402 1.00 96.50 90 LYS A N 1
ATOM 718 C CA . LYS A 1 90 ? -16.392 0.465 22.596 1.00 96.50 90 LYS A CA 1
ATOM 719 C C . LYS A 1 90 ? -16.862 -0.649 23.530 1.00 96.50 90 LYS A C 1
ATOM 721 O O . LYS A 1 90 ? -16.595 -0.579 24.730 1.00 96.50 90 LYS A O 1
ATOM 726 N N . ASP A 1 91 ? -17.486 -1.683 22.979 1.00 97.94 91 ASP A N 1
ATOM 727 C CA . ASP A 1 91 ? -18.031 -2.803 23.748 1.00 97.94 91 ASP A CA 1
ATOM 728 C C . ASP A 1 91 ? -16.914 -3.603 24.432 1.00 97.94 91 ASP A C 1
ATOM 730 O O . ASP A 1 91 ? -16.988 -3.881 25.631 1.00 97.94 91 ASP A O 1
ATOM 734 N N . LEU A 1 92 ? -15.822 -3.896 23.719 1.00 97.81 92 LEU A N 1
ATOM 735 C CA . LEU A 1 92 ? -14.651 -4.577 24.280 1.00 97.81 92 LEU A CA 1
ATOM 736 C C . LEU A 1 92 ? -14.031 -3.782 25.437 1.00 97.81 92 LEU A C 1
ATOM 738 O O . LEU A 1 92 ? -13.734 -4.351 26.490 1.00 97.81 92 LEU A O 1
ATOM 742 N N . ARG A 1 93 ? -13.894 -2.455 25.285 1.00 96.50 93 ARG A N 1
ATOM 743 C CA . ARG A 1 93 ? -13.401 -1.587 26.365 1.00 96.50 93 ARG A CA 1
ATOM 744 C C . ARG A 1 93 ? -14.327 -1.579 27.576 1.00 96.50 93 ARG A C 1
ATOM 746 O O . ARG A 1 93 ? -13.829 -1.660 28.698 1.00 96.50 93 AR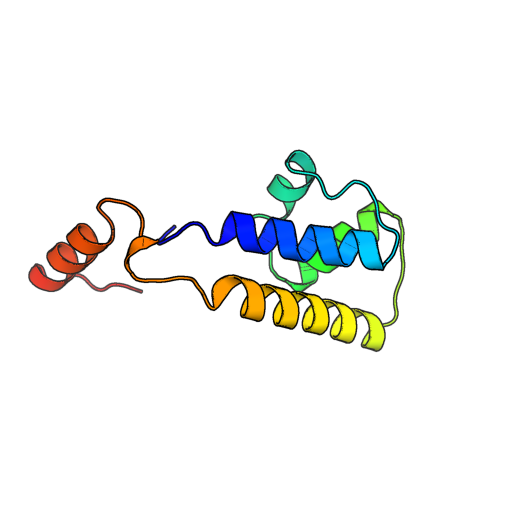G A O 1
ATOM 753 N N . SER A 1 94 ? -15.641 -1.502 27.365 1.00 98.06 94 SER A N 1
ATOM 754 C CA . SER A 1 94 ? -16.634 -1.548 28.448 1.00 98.06 94 SER A CA 1
ATOM 755 C C . SER A 1 94 ? -16.520 -2.843 29.261 1.00 98.06 94 SER A C 1
ATOM 757 O O . SER A 1 94 ? -16.543 -2.821 30.491 1.00 98.06 94 SER A O 1
ATOM 759 N N . ASN A 1 95 ? -16.250 -3.957 28.578 1.00 98.19 95 ASN A N 1
ATOM 760 C CA . A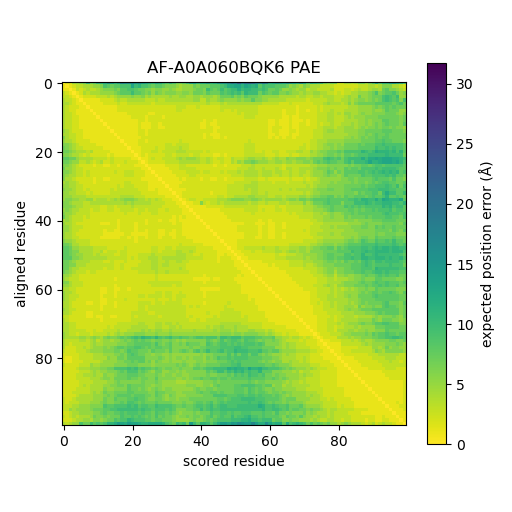SN A 1 95 ? -16.055 -5.273 29.184 1.00 98.19 95 ASN A CA 1
ATOM 761 C C . ASN A 1 95 ? -14.625 -5.524 29.704 1.00 98.19 95 ASN A C 1
ATOM 763 O O . ASN A 1 95 ? -14.303 -6.643 30.097 1.00 98.19 95 ASN A O 1
ATOM 767 N N . LYS A 1 96 ? -13.752 -4.503 29.728 1.00 97.62 96 LYS A N 1
ATOM 768 C CA . LYS A 1 96 ? -12.339 -4.598 30.153 1.00 97.62 96 LYS A CA 1
ATOM 769 C C . LYS A 1 96 ? -11.520 -5.636 29.367 1.00 97.62 96 LYS A C 1
ATOM 771 O O . LYS A 1 96 ? -10.499 -6.124 29.856 1.00 97.62 96 LYS A O 1
ATOM 776 N N . ILE A 1 97 ? -11.929 -5.936 28.137 1.00 98.06 97 ILE A N 1
ATOM 777 C CA . ILE A 1 97 ? -11.201 -6.819 27.227 1.00 98.06 97 ILE A CA 1
ATOM 778 C C . ILE A 1 97 ? -10.064 -6.016 26.581 1.00 98.06 97 ILE A C 1
ATOM 780 O O . ILE A 1 97 ? -10.242 -4.868 26.166 1.00 98.06 97 ILE A O 1
ATOM 784 N N . LYS A 1 98 ? -8.863 -6.601 26.536 1.00 96.75 98 LYS A N 1
ATOM 785 C CA . LYS A 1 98 ? -7.679 -5.974 25.929 1.00 96.75 98 LYS A CA 1
ATOM 786 C C . LYS A 1 98 ? -7.807 -5.950 24.400 1.00 96.75 98 LYS A C 1
ATOM 788 O O . LYS A 1 98 ? -8.320 -6.892 23.809 1.00 96.75 98 LYS A O 1
ATOM 793 N N . ILE A 1 99 ? -7.314 -4.878 23.780 1.00 95.69 99 ILE A N 1
ATOM 794 C CA . ILE A 1 99 ? -7.297 -4.649 22.326 1.00 95.69 99 ILE A CA 1
ATOM 795 C C . ILE A 1 99 ? -5.845 -4.331 21.942 1.00 95.69 99 ILE A C 1
ATOM 797 O O . ILE A 1 99 ? -5.207 -3.560 22.666 1.00 95.69 99 ILE A O 1
ATOM 801 N N . ALA A 1 100 ? -5.343 -4.919 20.853 1.00 89.44 100 ALA A N 1
ATOM 802 C CA . ALA A 1 100 ? -4.001 -4.715 20.301 1.00 89.44 100 ALA A CA 1
ATOM 803 C C . ALA A 1 100 ? -4.072 -4.515 18.782 1.00 89.44 100 ALA A C 1
ATOM 805 O O . ALA A 1 100 ? -4.991 -5.106 18.168 1.00 89.44 100 ALA A O 1
#

InterPro domains:
  IPR023198 Phosphoglycolate phosphatase-like, domain 2 [G3DSA:1.10.150.240] (4-81)
  IPR036412 HAD-like superfamily [SSF56784] (1-100)

Sequence (100 aa):
VITDTAEYHFRAWKALAEEIGINGVDRQFNEQLKGVSREDSLQKILDLADKKVSAEEFKELAKRKNDNYVKMIQDVSPADVYPGILQLLKDLRSNKIKIA

Secondary structure (DSSP, 8-state):
--S-HHHHHHHHHHHHHHHTT-----HHHHGGGTT--HHHHHHHHHHTTT----HHHHHHHHHHHHHHHHHHTTT--GGGSPTTHHHHHHHHHHTT----